Protein AF-A0A7W1LGH6-F1 (afdb_monomer_lite)

Sequence (125 aa):
MREDAGMLGIGVEPSFAIGQRMLLLETDEGNVLWDMVPLVDAAALEAVRARGEVRAIAISHPHYYSGMVEWSRALSKIQEDEVPILLHEADSEWIMRPDPTIELWSGETKELFGGATLLRLGGHF

Foldseek 3Di:
DDQDPNWDWAFDPPQDDPRDTWTWAAAPVAIEIEFAYQDDDPVVLVVNPVRHAHQEYEYLALVRLRRRVVVQVVSVVVDPDGYAYEDEPVRVVSCPDDDPSYDYDYDQWDDDPRRDMDGNDDDDD

Secondary structure (DSSP, 8-state):
-EEETTEEEEE-SS--TTT-EEEEE--TT-EEEES--S---HHHHHHHHTT--EEEEE-SSGGGTTSHHHHHHHHTTTSSS---EEEEGGGGGG-SS--TTEEEE-SSEEE-GGG-EEE---S--

Structure (mmCIF, N/CA/C/O backbone):
data_AF-A0A7W1LGH6-F1
#
_entry.id   AF-A0A7W1LGH6-F1
#
loop_
_atom_site.group_PDB
_atom_site.id
_atom_site.type_symbol
_atom_site.label_atom_id
_atom_site.label_alt_id
_atom_site.label_comp_id
_atom_site.label_asym_id
_atom_site.label_entity_id
_atom_site.label_seq_id
_atom_site.pdbx_PDB_ins_code
_atom_site.Cartn_x
_atom_site.Cartn_y
_atom_site.Cartn_z
_atom_site.occupancy
_atom_site.B_iso_or_equiv
_atom_site.auth_seq_id
_atom_site.auth_comp_id
_atom_site.auth_asym_id
_atom_site.auth_atom_id
_atom_site.pdbx_PDB_model_num
ATOM 1 N N . MET A 1 1 ? 3.381 -12.148 -12.839 1.00 87.06 1 MET A N 1
ATOM 2 C CA . MET A 1 1 ? 1.980 -11.965 -12.395 1.00 87.06 1 MET A CA 1
ATOM 3 C C . MET A 1 1 ? 1.320 -13.325 -12.290 1.00 87.06 1 MET A C 1
ATOM 5 O O . MET A 1 1 ? 1.574 -14.158 -13.155 1.00 87.06 1 MET A O 1
ATOM 9 N N . ARG A 1 2 ? 0.530 -13.571 -11.245 1.00 88.81 2 ARG A N 1
ATOM 10 C CA . ARG A 1 2 ? -0.234 -14.816 -11.061 1.00 88.81 2 ARG A CA 1
ATOM 11 C C . ARG A 1 2 ? -1.460 -14.557 -10.189 1.00 88.81 2 ARG A C 1
ATOM 13 O O . ARG A 1 2 ? -1.414 -13.651 -9.368 1.00 88.81 2 ARG A O 1
ATOM 20 N N . GLU A 1 3 ? -2.499 -15.367 -10.331 1.00 89.00 3 GLU A N 1
ATOM 21 C CA . GLU A 1 3 ? -3.596 -15.407 -9.355 1.00 89.00 3 GLU A C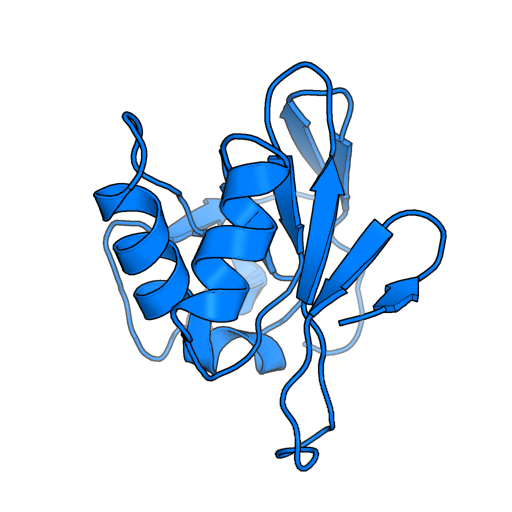A 1
ATOM 22 C C . GLU A 1 3 ? -3.108 -16.034 -8.039 1.00 89.00 3 GLU A C 1
ATOM 24 O O . GLU A 1 3 ? -2.364 -17.021 -8.048 1.00 89.00 3 GLU A O 1
ATOM 29 N N . ASP A 1 4 ? -3.498 -15.451 -6.908 1.00 82.38 4 ASP A N 1
ATOM 30 C CA . ASP A 1 4 ? -3.105 -15.867 -5.561 1.00 82.38 4 ASP A CA 1
ATOM 31 C C . ASP A 1 4 ? -4.279 -15.618 -4.605 1.00 82.38 4 ASP A C 1
ATOM 33 O O . ASP A 1 4 ? -4.670 -14.479 -4.372 1.00 82.38 4 ASP A O 1
ATOM 37 N N . ALA A 1 5 ? -4.899 -16.695 -4.113 1.00 84.38 5 ALA A N 1
ATOM 38 C CA . ALA A 1 5 ? -6.111 -16.637 -3.286 1.00 84.38 5 ALA A CA 1
ATOM 39 C C . ALA A 1 5 ? -7.272 -15.806 -3.890 1.00 84.38 5 ALA A C 1
ATOM 41 O O . ALA A 1 5 ? -8.068 -15.232 -3.154 1.00 84.38 5 ALA A O 1
ATOM 42 N N . GLY A 1 6 ? -7.383 -15.763 -5.225 1.00 88.38 6 GLY A N 1
ATOM 43 C CA . GLY A 1 6 ? -8.406 -14.984 -5.939 1.00 88.38 6 GLY A CA 1
ATOM 44 C C . GLY A 1 6 ? -8.061 -13.504 -6.134 1.00 88.38 6 GLY A C 1
ATOM 45 O O . GLY A 1 6 ? -8.927 -12.738 -6.540 1.00 88.38 6 GLY A O 1
ATOM 46 N N . MET A 1 7 ? -6.823 -13.107 -5.832 1.00 92.00 7 MET A N 1
ATOM 47 C CA . MET A 1 7 ? -6.286 -11.772 -6.082 1.00 92.00 7 MET A CA 1
ATOM 48 C C . MET A 1 7 ? -5.162 -11.827 -7.116 1.00 92.00 7 MET A C 1
ATOM 50 O O . MET A 1 7 ? -4.399 -12.798 -7.190 1.00 92.00 7 MET A O 1
ATOM 54 N N . LEU A 1 8 ? -4.972 -10.733 -7.852 1.00 95.06 8 LEU A N 1
ATOM 55 C CA . LEU A 1 8 ? -3.799 -10.590 -8.707 1.00 95.06 8 LEU A CA 1
ATOM 56 C C . LEU A 1 8 ? -2.546 -10.351 -7.856 1.00 95.06 8 LEU A C 1
ATOM 58 O O . LEU A 1 8 ? -2.392 -9.306 -7.229 1.00 95.06 8 LEU A O 1
ATOM 62 N N . GLY A 1 9 ? -1.611 -11.296 -7.901 1.00 96.12 9 GLY A N 1
ATOM 63 C CA . GLY A 1 9 ? -0.272 -11.162 -7.346 1.00 96.12 9 GLY A CA 1
ATOM 64 C C . GLY A 1 9 ? 0.736 -10.645 -8.372 1.00 96.12 9 GLY A C 1
ATOM 65 O O . GLY A 1 9 ? 0.941 -11.242 -9.441 1.00 96.12 9 GLY A O 1
ATOM 66 N N . ILE A 1 10 ? 1.428 -9.564 -8.019 1.00 95.19 10 ILE A N 1
ATOM 67 C CA . ILE A 1 10 ? 2.450 -8.915 -8.846 1.00 95.19 10 ILE A CA 1
ATOM 68 C C . ILE A 1 10 ? 3.784 -8.974 -8.100 1.00 95.19 10 ILE A C 1
ATOM 70 O O . ILE A 1 10 ? 3.911 -8.475 -6.989 1.00 95.19 10 ILE A O 1
ATOM 74 N N . GLY A 1 11 ? 4.776 -9.617 -8.714 1.00 94.75 11 GLY A N 1
ATOM 75 C CA . GLY A 1 11 ? 6.129 -9.794 -8.186 1.00 94.75 11 GLY A CA 1
ATOM 76 C C . GLY A 1 11 ? 7.168 -9.482 -9.261 1.00 94.75 11 GLY A C 1
ATOM 77 O O . GLY A 1 11 ? 6.814 -9.312 -10.429 1.00 94.75 11 GLY A O 1
ATOM 78 N N . VAL A 1 12 ? 8.439 -9.428 -8.867 1.00 94.19 12 VAL A N 1
ATOM 79 C CA . VAL A 1 12 ? 9.570 -9.109 -9.755 1.00 94.19 12 VAL A CA 1
ATOM 80 C C . VAL A 1 12 ? 10.253 -10.394 -10.238 1.00 94.19 12 VAL A C 1
ATOM 82 O O . VAL A 1 12 ? 10.444 -11.313 -9.443 1.00 94.19 12 VAL A O 1
ATOM 85 N N . GLU A 1 13 ? 10.633 -10.438 -11.522 1.00 92.56 13 GLU A N 1
ATOM 86 C CA . GLU A 1 13 ? 11.415 -11.524 -12.134 1.00 92.56 13 GLU A CA 1
ATOM 87 C C . GLU A 1 13 ? 12.712 -10.961 -12.762 1.00 92.56 13 GLU A C 1
ATOM 89 O O . GLU A 1 13 ? 12.627 -10.029 -13.570 1.00 92.56 13 GLU A O 1
ATOM 94 N N . PRO A 1 14 ? 13.905 -11.499 -12.431 1.00 92.81 14 PRO A N 1
ATOM 95 C CA . PRO A 1 14 ? 14.152 -12.550 -11.438 1.00 92.81 14 PRO A CA 1
ATOM 96 C C . PRO A 1 14 ? 13.773 -12.121 -10.020 1.00 92.81 14 PRO A C 1
ATOM 98 O O . PRO A 1 14 ? 13.715 -10.927 -9.720 1.00 92.81 14 PRO A O 1
ATOM 101 N N . SER A 1 15 ? 13.523 -13.102 -9.145 1.00 92.25 15 SER A N 1
ATOM 102 C CA . SER A 1 15 ? 13.194 -12.833 -7.744 1.00 92.25 15 SER A CA 1
ATOM 103 C C . SER A 1 15 ? 14.234 -11.906 -7.114 1.00 92.25 15 SER A C 1
ATOM 105 O O . SER A 1 15 ? 15.437 -12.164 -7.201 1.00 92.25 15 SER A O 1
ATOM 107 N N . PHE 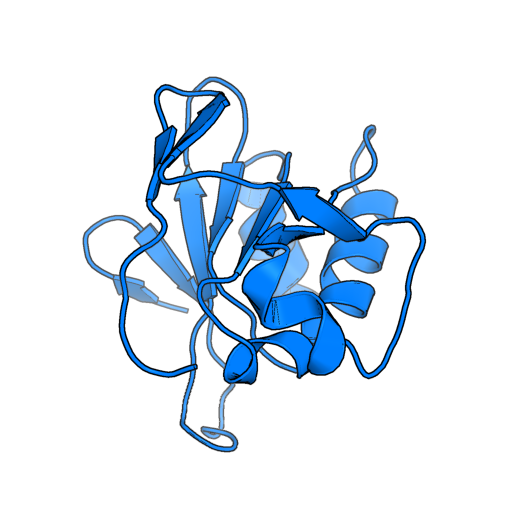A 1 16 ? 13.769 -10.856 -6.445 1.00 90.75 16 PHE A N 1
ATOM 108 C CA . PHE A 1 16 ? 14.620 -9.867 -5.796 1.00 90.75 16 PHE A CA 1
ATOM 109 C C . PHE A 1 16 ? 14.366 -9.841 -4.286 1.00 90.75 16 PHE A C 1
ATOM 111 O O . PHE A 1 16 ? 13.220 -9.957 -3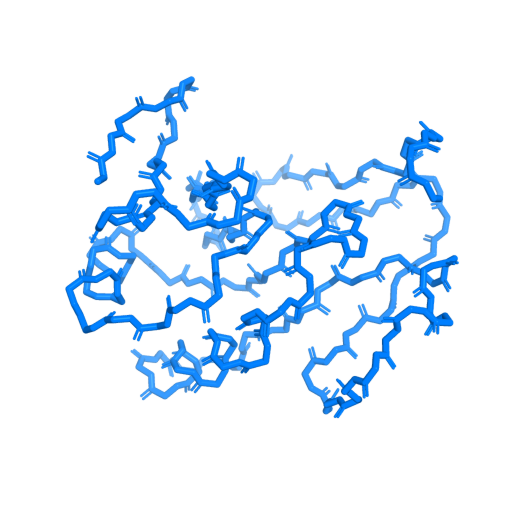.846 1.00 90.75 16 PHE A O 1
ATOM 118 N N . ALA A 1 17 ? 15.433 -9.665 -3.500 1.00 90.81 17 ALA A N 1
ATOM 119 C CA . ALA A 1 17 ? 15.395 -9.660 -2.036 1.00 90.81 17 ALA A CA 1
ATOM 120 C C . ALA A 1 17 ? 14.630 -10.876 -1.469 1.00 90.81 17 ALA A C 1
ATOM 122 O O . ALA A 1 17 ? 14.991 -12.014 -1.758 1.00 90.81 17 ALA A O 1
ATOM 123 N N . ILE A 1 18 ? 13.574 -10.651 -0.684 1.00 90.88 18 ILE A N 1
ATOM 124 C CA . ILE A 1 18 ? 12.765 -11.712 -0.064 1.00 90.88 18 ILE A CA 1
ATOM 125 C C . ILE A 1 18 ? 11.753 -12.359 -1.027 1.00 90.88 18 ILE A C 1
ATOM 127 O O . ILE A 1 18 ? 10.949 -13.185 -0.606 1.00 90.88 18 ILE A O 1
ATOM 131 N N . GLY A 1 19 ? 11.758 -11.989 -2.313 1.00 92.00 19 GLY A N 1
ATOM 132 C CA . GLY A 1 19 ? 10.813 -12.521 -3.297 1.00 92.00 19 GLY A CA 1
ATOM 133 C C . GLY A 1 19 ? 9.372 -12.075 -3.044 1.00 92.00 19 GLY A C 1
ATOM 134 O O . GLY A 1 19 ? 8.435 -12.834 -3.295 1.00 92.00 19 GLY A O 1
ATOM 135 N N . GLN A 1 20 ? 9.193 -10.861 -2.514 1.00 92.62 20 GLN A N 1
ATOM 136 C CA . GLN A 1 20 ? 7.878 -10.309 -2.208 1.00 92.62 20 GLN A CA 1
ATOM 137 C C . GLN A 1 20 ? 6.996 -10.114 -3.441 1.00 92.62 20 GLN A C 1
ATOM 139 O O . GLN A 1 20 ? 7.470 -9.932 -4.566 1.00 92.62 20 GLN A O 1
ATOM 144 N N . ARG A 1 21 ? 5.690 -10.077 -3.186 1.00 94.25 21 ARG A N 1
ATOM 145 C CA . ARG A 1 21 ? 4.667 -9.677 -4.145 1.00 94.25 21 ARG A CA 1
ATOM 146 C C . ARG A 1 21 ? 3.763 -8.642 -3.498 1.00 94.25 21 ARG A C 1
ATOM 148 O O . ARG A 1 21 ? 3.544 -8.713 -2.294 1.00 94.25 21 ARG A O 1
ATOM 155 N N . MET A 1 22 ? 3.206 -7.760 -4.307 1.00 95.88 22 MET A N 1
ATOM 156 C CA . MET A 1 22 ? 2.015 -7.012 -3.929 1.00 95.88 22 MET A CA 1
ATOM 157 C C . MET A 1 22 ? 0.772 -7.750 -4.425 1.00 95.88 22 MET A C 1
ATOM 159 O O . MET A 1 22 ? 0.844 -8.516 -5.397 1.00 95.88 22 MET A O 1
ATOM 163 N N . LEU A 1 23 ? -0.350 -7.539 -3.749 1.00 97.50 23 LEU A N 1
ATOM 164 C CA . LEU A 1 23 ? -1.649 -8.092 -4.123 1.00 97.50 23 LEU A CA 1
ATOM 165 C C . LEU A 1 23 ? -2.597 -6.955 -4.494 1.00 97.50 23 LEU A C 1
ATOM 167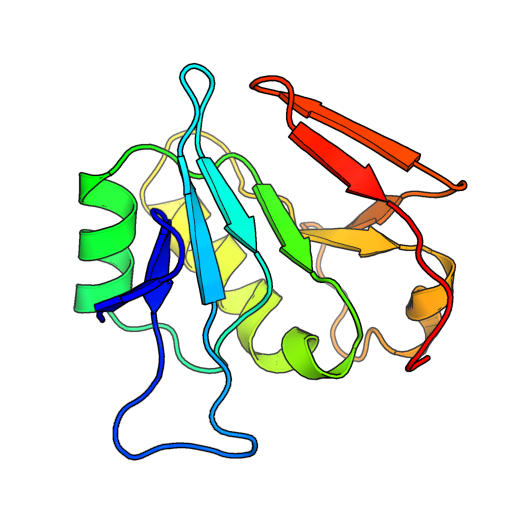 O O . LEU A 1 23 ? -2.615 -5.927 -3.824 1.00 97.50 23 LEU A O 1
ATOM 171 N N . LEU A 1 24 ? -3.394 -7.145 -5.541 1.00 97.88 24 LEU A N 1
ATOM 172 C CA . LEU A 1 24 ? -4.498 -6.250 -5.867 1.00 97.88 24 LEU A CA 1
ATOM 173 C C . LEU A 1 24 ? -5.793 -6.818 -5.283 1.00 97.88 24 LEU A C 1
ATOM 175 O O . LEU A 1 24 ? -6.263 -7.867 -5.728 1.00 97.88 24 LEU A O 1
ATOM 179 N N . LEU A 1 25 ? -6.353 -6.122 -4.298 1.00 97.38 25 LEU A N 1
ATOM 180 C CA . LEU A 1 25 ? -7.692 -6.375 -3.782 1.00 97.38 25 LEU A CA 1
ATOM 181 C C . LEU A 1 25 ? -8.689 -5.551 -4.601 1.00 97.38 25 LEU A C 1
ATOM 183 O O . LEU A 1 25 ? -8.690 -4.321 -4.522 1.00 97.38 25 LEU A O 1
ATOM 187 N N . GLU A 1 26 ? -9.516 -6.237 -5.384 1.00 96.56 26 GLU A N 1
ATOM 188 C CA . GLU A 1 26 ? -10.544 -5.617 -6.221 1.00 96.56 26 GLU A CA 1
ATOM 189 C C . GLU A 1 26 ? -11.859 -5.460 -5.445 1.00 96.56 26 GLU A C 1
ATOM 191 O O . GLU A 1 26 ? -12.311 -6.406 -4.796 1.00 96.56 26 GLU A O 1
ATOM 196 N N . THR A 1 27 ? -12.469 -4.271 -5.502 1.00 95.44 27 THR A N 1
ATOM 197 C CA . THR A 1 27 ? -13.781 -3.998 -4.888 1.00 95.44 27 THR A CA 1
ATOM 198 C C . THR A 1 27 ? -14.658 -3.159 -5.816 1.00 95.44 27 THR A C 1
ATOM 200 O O . THR A 1 27 ? -14.155 -2.458 -6.694 1.00 95.44 27 THR A O 1
ATOM 203 N N . ASP A 1 28 ? -15.971 -3.165 -5.580 1.00 94.38 28 ASP A N 1
ATOM 204 C CA . ASP A 1 28 ? -16.931 -2.374 -6.364 1.00 94.38 28 ASP A CA 1
ATOM 205 C C . ASP A 1 28 ? -16.779 -0.848 -6.167 1.00 94.38 28 ASP A C 1
ATOM 207 O O . ASP A 1 28 ? -17.352 -0.065 -6.922 1.00 94.38 28 ASP A O 1
ATOM 211 N N . GLU A 1 29 ? -16.003 -0.408 -5.167 1.00 95.94 29 GLU A N 1
ATOM 212 C CA . GLU A 1 29 ? -15.771 1.006 -4.837 1.00 95.94 29 GLU A CA 1
ATOM 213 C C . GLU A 1 29 ? -14.337 1.475 -5.142 1.00 95.94 29 GLU A C 1
ATOM 215 O O . GLU A 1 29 ? -13.939 2.548 -4.685 1.00 95.94 29 GLU A O 1
ATOM 220 N N . GLY A 1 30 ? -13.557 0.681 -5.884 1.00 96.12 30 GLY A N 1
ATOM 221 C CA . GLY A 1 30 ? -12.141 0.913 -6.190 1.00 96.12 30 GLY A CA 1
ATOM 222 C C . GLY A 1 30 ? -11.224 -0.127 -5.547 1.00 96.12 30 GLY A C 1
ATOM 223 O O . GLY A 1 30 ? -11.646 -0.928 -4.716 1.00 96.12 30 GLY A O 1
ATOM 224 N N . ASN A 1 31 ? -9.950 -0.133 -5.926 1.00 97.88 31 ASN A N 1
ATOM 225 C CA . ASN A 1 31 ? -9.020 -1.197 -5.553 1.00 97.88 31 ASN A CA 1
ATOM 226 C C . ASN A 1 31 ? -8.042 -0.763 -4.454 1.00 97.88 31 ASN A C 1
ATOM 228 O O . ASN A 1 31 ? -7.696 0.418 -4.336 1.00 97.88 31 ASN A O 1
ATOM 232 N N . VAL A 1 32 ? -7.547 -1.738 -3.687 1.00 98.25 32 VAL A N 1
ATOM 233 C CA . VAL A 1 32 ? -6.436 -1.564 -2.739 1.00 98.25 32 VAL A CA 1
ATOM 234 C C . VAL A 1 32 ? -5.236 -2.367 -3.227 1.00 98.25 32 VAL A C 1
ATOM 236 O O . VAL A 1 32 ? -5.353 -3.561 -3.502 1.00 98.25 32 VAL A O 1
ATOM 239 N N . LEU A 1 33 ? -4.066 -1.735 -3.299 1.00 97.88 33 LEU A N 1
ATOM 240 C CA . LEU A 1 33 ? -2.804 -2.465 -3.420 1.00 97.88 33 LEU A CA 1
ATOM 241 C C . LEU A 1 33 ? -2.273 -2.795 -2.028 1.00 97.88 33 LEU A C 1
ATOM 243 O O . LEU A 1 33 ? -2.047 -1.901 -1.217 1.00 97.88 33 LEU A O 1
ATOM 247 N N . TRP A 1 34 ? -2.086 -4.083 -1.767 1.00 97.69 34 TRP A N 1
ATOM 248 C CA . TRP A 1 34 ? -1.594 -4.613 -0.504 1.00 97.69 34 TRP A CA 1
ATOM 249 C C . TRP A 1 34 ? -0.112 -4.981 -0.590 1.00 97.69 34 TRP A C 1
ATOM 251 O O . TRP A 1 34 ? 0.290 -5.729 -1.490 1.00 97.69 34 TRP A O 1
ATOM 261 N N . ASP A 1 35 ? 0.670 -4.500 0.380 1.00 95.94 35 ASP A N 1
ATOM 262 C CA . ASP A 1 35 ? 2.136 -4.546 0.398 1.00 95.94 35 ASP A CA 1
ATOM 263 C C . ASP A 1 35 ? 2.749 -3.912 -0.863 1.00 95.94 35 ASP A C 1
ATOM 265 O O . ASP A 1 35 ? 2.070 -3.227 -1.629 1.00 95.94 35 ASP A O 1
ATOM 269 N N . MET A 1 36 ? 4.063 -4.056 -1.070 1.00 96.00 36 MET A N 1
ATOM 270 C CA . MET A 1 36 ? 4.711 -3.399 -2.202 1.00 96.00 36 MET A CA 1
ATOM 271 C C . MET A 1 36 ? 5.958 -4.106 -2.727 1.00 96.00 36 MET A C 1
ATOM 273 O O . MET A 1 36 ? 6.799 -4.620 -1.982 1.00 96.00 36 MET A O 1
ATOM 277 N N . VAL A 1 37 ? 6.112 -4.057 -4.051 1.00 95.94 37 VAL A N 1
ATOM 278 C CA . VAL A 1 37 ? 7.338 -4.443 -4.758 1.00 95.94 37 VAL A CA 1
ATOM 279 C C . VAL A 1 37 ? 8.240 -3.222 -4.986 1.00 95.94 37 VAL A C 1
ATOM 281 O O . VAL A 1 37 ? 7.744 -2.112 -5.170 1.00 95.94 37 VAL A O 1
ATOM 284 N N . PRO A 1 38 ? 9.575 -3.379 -5.010 1.00 94.12 38 PRO A N 1
ATOM 285 C CA . PRO A 1 38 ? 10.496 -2.239 -5.065 1.00 94.12 38 PRO A CA 1
ATOM 286 C C . PRO A 1 38 ? 10.602 -1.578 -6.448 1.00 94.12 38 PRO A C 1
ATOM 288 O O . PRO A 1 38 ? 11.225 -0.527 -6.568 1.00 94.12 38 PRO A O 1
ATOM 291 N N . LEU A 1 39 ? 10.039 -2.192 -7.492 1.00 94.19 39 LEU A N 1
ATOM 292 C CA . LEU A 1 39 ? 10.152 -1.740 -8.876 1.00 94.19 39 LEU A CA 1
ATOM 293 C C . LEU A 1 39 ? 8.779 -1.349 -9.417 1.00 94.19 39 LEU A C 1
ATOM 295 O O . LEU A 1 39 ? 7.850 -2.150 -9.361 1.00 94.19 39 LEU A O 1
ATOM 299 N N . VAL A 1 40 ? 8.684 -0.145 -9.979 1.00 94.94 40 VAL A N 1
ATOM 300 C CA . VAL A 1 40 ? 7.561 0.265 -10.827 1.00 94.94 40 VAL A CA 1
ATOM 301 C C . VAL A 1 40 ? 7.917 -0.075 -12.268 1.00 94.94 40 VAL A C 1
ATOM 303 O O . VAL A 1 40 ? 8.944 0.378 -12.775 1.00 94.94 40 VAL A O 1
ATOM 306 N N . ASP A 1 41 ? 7.063 -0.843 -12.937 1.00 92.56 41 ASP A N 1
ATOM 307 C CA . ASP A 1 41 ? 7.202 -1.147 -14.358 1.00 92.56 41 ASP A CA 1
ATOM 308 C C . ASP A 1 41 ? 5.906 -0.813 -15.116 1.00 92.56 41 ASP A C 1
ATOM 310 O O . ASP A 1 41 ? 4.807 -0.867 -14.560 1.00 92.56 41 ASP A O 1
ATOM 314 N N . ALA A 1 42 ? 6.034 -0.432 -16.389 1.00 94.62 42 ALA A N 1
ATOM 315 C CA . ALA A 1 42 ? 4.900 0.018 -17.195 1.00 94.62 42 ALA A CA 1
ATOM 316 C C . ALA A 1 42 ? 3.862 -1.087 -17.459 1.00 94.62 42 ALA A C 1
ATOM 318 O O . ALA A 1 42 ? 2.669 -0.799 -17.511 1.00 94.62 42 ALA A O 1
ATOM 319 N N . ALA A 1 43 ? 4.293 -2.341 -17.607 1.00 94.31 43 ALA A N 1
ATOM 320 C CA . ALA A 1 43 ? 3.390 -3.470 -17.800 1.00 94.31 43 ALA A CA 1
ATOM 321 C C . ALA A 1 43 ? 2.623 -3.802 -16.511 1.00 94.31 43 ALA A C 1
ATOM 323 O O . ALA A 1 43 ? 1.446 -4.145 -16.578 1.00 94.31 43 ALA A O 1
ATOM 324 N N . ALA A 1 44 ? 3.248 -3.663 -15.341 1.00 94.69 44 ALA A N 1
ATOM 325 C CA . ALA A 1 44 ? 2.583 -3.823 -14.055 1.00 94.69 44 ALA A CA 1
ATOM 326 C C . ALA A 1 44 ? 1.611 -2.682 -13.751 1.00 94.69 44 ALA A C 1
ATOM 328 O O . ALA A 1 44 ? 0.504 -2.965 -13.300 1.00 94.69 44 ALA A O 1
ATOM 329 N N . LEU A 1 45 ? 1.960 -1.428 -14.062 1.00 96.25 45 LEU A N 1
ATOM 330 C CA . LEU A 1 45 ? 1.007 -0.315 -13.981 1.00 96.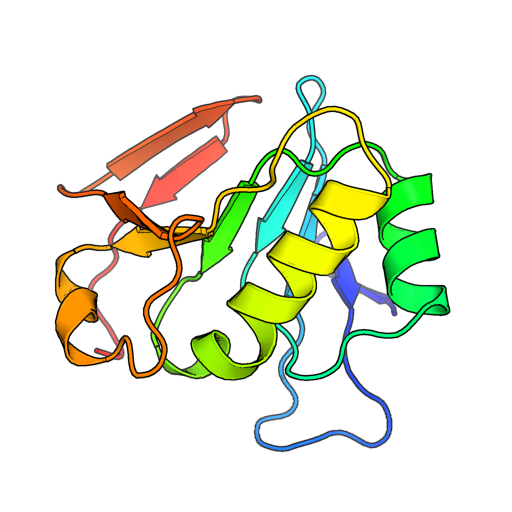25 45 LEU A CA 1
ATOM 331 C C . LEU A 1 45 ? -0.209 -0.551 -14.881 1.00 96.25 45 LEU A C 1
ATOM 333 O O . LEU A 1 45 ? -1.338 -0.383 -14.431 1.00 96.25 45 LEU A O 1
ATOM 337 N N . GLU A 1 46 ? 0.008 -0.983 -16.125 1.00 94.75 46 GLU A N 1
ATOM 338 C CA . GLU A 1 46 ? -1.092 -1.263 -17.050 1.00 94.75 46 GLU A CA 1
ATOM 339 C C . GLU A 1 46 ? -1.949 -2.446 -16.581 1.00 94.75 46 GLU A C 1
ATOM 341 O O . GLU A 1 46 ? -3.172 -2.383 -16.653 1.00 94.75 46 GLU A O 1
ATOM 346 N N . ALA A 1 47 ? -1.338 -3.502 -16.037 1.00 94.50 47 ALA A N 1
ATOM 347 C CA . ALA A 1 47 ? -2.073 -4.640 -15.489 1.00 94.50 47 ALA A CA 1
ATOM 348 C C . ALA A 1 47 ? -2.948 -4.259 -14.285 1.00 94.50 47 ALA A C 1
ATOM 350 O O . ALA A 1 47 ? -4.056 -4.777 -14.157 1.00 94.50 47 ALA A O 1
ATOM 351 N N . VAL A 1 48 ? -2.464 -3.359 -13.422 1.00 95.94 48 VAL A N 1
ATOM 352 C CA . VAL A 1 48 ? -3.253 -2.801 -12.315 1.00 95.94 48 VAL A CA 1
ATOM 353 C C . VAL A 1 48 ? -4.390 -1.939 -12.863 1.00 95.94 48 VAL A C 1
ATOM 355 O O . VAL A 1 48 ? -5.547 -2.174 -12.533 1.00 95.94 48 VAL A O 1
ATOM 358 N N . ARG A 1 49 ? -4.084 -1.005 -13.770 1.00 93.88 49 ARG A N 1
ATOM 359 C CA . ARG A 1 49 ? -5.066 -0.094 -14.375 1.00 93.88 49 ARG A CA 1
ATOM 360 C C . ARG A 1 49 ? -6.184 -0.829 -15.112 1.00 93.88 49 ARG A C 1
ATOM 362 O O . ARG A 1 49 ? -7.343 -0.434 -15.023 1.00 93.88 49 ARG A O 1
ATOM 369 N N . ALA A 1 50 ? -5.856 -1.902 -15.829 1.00 94.88 50 ALA A N 1
ATOM 370 C CA . ALA A 1 50 ? -6.828 -2.708 -16.565 1.00 94.88 50 ALA A CA 1
ATOM 371 C C . ALA A 1 50 ? -7.884 -3.367 -15.657 1.00 94.88 50 ALA A C 1
ATOM 373 O O . ALA A 1 50 ? -8.922 -3.801 -16.154 1.00 94.88 50 ALA A O 1
ATOM 374 N N . ARG A 1 51 ? -7.628 -3.435 -14.344 1.00 95.12 51 ARG A N 1
ATOM 375 C CA . ARG A 1 51 ? -8.535 -3.974 -13.321 1.00 95.12 51 ARG A CA 1
ATOM 376 C C . ARG A 1 51 ? -9.269 -2.890 -12.522 1.00 95.12 51 ARG A C 1
ATOM 378 O O . ARG A 1 51 ? -10.014 -3.210 -11.604 1.00 95.12 51 ARG A O 1
ATOM 385 N N . GLY A 1 52 ? -9.093 -1.617 -12.871 1.00 95.38 52 GLY A N 1
ATOM 386 C CA . GLY A 1 52 ? -9.771 -0.489 -12.233 1.00 95.38 52 GLY A CA 1
ATOM 387 C C . GLY A 1 52 ? -8.845 0.404 -11.410 1.00 95.38 52 GLY A C 1
ATOM 388 O O . GLY A 1 52 ? -7.650 0.147 -11.262 1.00 95.38 52 GLY A O 1
ATOM 389 N N . GLU A 1 53 ? -9.415 1.494 -10.906 1.00 95.94 53 GLU A N 1
ATOM 390 C CA . GLU A 1 53 ? -8.682 2.526 -10.172 1.00 95.94 53 GLU A CA 1
ATOM 391 C C . GLU A 1 53 ? -8.216 2.031 -8.804 1.00 95.94 53 GLU A C 1
ATOM 393 O O . GLU A 1 53 ? -8.943 1.326 -8.102 1.00 95.94 53 GLU A O 1
ATOM 398 N N . VAL A 1 54 ? -7.008 2.430 -8.400 1.00 98.12 54 VAL A N 1
ATOM 399 C CA . VAL A 1 54 ? -6.474 2.130 -7.068 1.00 98.12 54 VAL A CA 1
ATOM 400 C C . VAL A 1 54 ? -6.728 3.328 -6.173 1.00 98.12 54 VAL A C 1
ATOM 402 O O . VAL A 1 54 ? -6.171 4.395 -6.394 1.00 98.12 54 VAL A O 1
ATOM 405 N N . ARG A 1 55 ? -7.540 3.163 -5.134 1.00 98.19 55 ARG A N 1
ATOM 406 C CA . ARG A 1 55 ? -7.873 4.257 -4.211 1.00 98.19 55 ARG A CA 1
ATOM 407 C C . ARG A 1 55 ? -6.966 4.325 -2.990 1.00 98.19 55 ARG A C 1
ATOM 409 O O . ARG A 1 55 ? -6.980 5.332 -2.294 1.00 98.19 55 ARG A O 1
ATOM 416 N N . ALA A 1 56 ? -6.206 3.269 -2.706 1.00 98.56 56 ALA A N 1
ATOM 417 C CA . ALA A 1 56 ? -5.216 3.266 -1.635 1.00 98.56 56 ALA A CA 1
ATOM 418 C C . ALA A 1 56 ? -4.146 2.188 -1.845 1.00 98.56 56 ALA A C 1
ATOM 420 O O . ALA A 1 56 ? -4.408 1.111 -2.387 1.00 98.56 56 ALA A O 1
ATOM 421 N N . ILE A 1 57 ? -2.952 2.460 -1.330 1.00 98.69 57 ILE A N 1
ATOM 422 C CA . ILE A 1 57 ? -1.943 1.452 -1.015 1.00 98.69 57 ILE A CA 1
ATOM 423 C C . ILE A 1 57 ? -2.011 1.210 0.492 1.00 98.69 57 ILE A C 1
ATOM 425 O O . ILE A 1 57 ? -1.944 2.159 1.265 1.00 98.69 57 ILE A O 1
ATOM 429 N N . ALA A 1 58 ? -2.114 -0.041 0.926 1.00 98.38 58 ALA A N 1
ATOM 430 C CA . ALA A 1 58 ? -2.019 -0.421 2.332 1.00 98.38 58 ALA A CA 1
ATOM 431 C C . ALA A 1 58 ? -0.836 -1.368 2.521 1.00 98.38 58 ALA A C 1
ATOM 433 O O . ALA A 1 58 ? -0.673 -2.325 1.765 1.00 98.38 58 ALA A O 1
ATOM 434 N N . ILE A 1 59 ? -0.000 -1.101 3.522 1.00 97.44 59 ILE A N 1
ATOM 435 C CA . ILE A 1 59 ? 1.208 -1.892 3.758 1.00 97.44 59 ILE A CA 1
ATOM 436 C C . ILE A 1 59 ? 1.148 -2.528 5.135 1.00 97.44 59 ILE A C 1
ATOM 438 O O . ILE A 1 59 ? 0.849 -1.859 6.121 1.00 97.44 59 ILE A O 1
ATOM 442 N N . SER A 1 60 ? 1.446 -3.826 5.188 1.00 95.00 60 SER A N 1
ATOM 443 C CA . SER A 1 60 ? 1.353 -4.603 6.419 1.00 95.00 60 SER A CA 1
ATOM 444 C C . SER A 1 60 ? 2.442 -4.287 7.438 1.00 95.00 60 SER A C 1
ATOM 446 O O . SER A 1 60 ? 2.151 -4.318 8.626 1.00 95.00 60 SER A O 1
ATOM 448 N N . HIS A 1 61 ? 3.681 -4.051 6.986 1.00 94.31 61 HIS A N 1
ATOM 449 C CA . HIS A 1 61 ? 4.835 -3.794 7.853 1.00 94.31 61 HIS A CA 1
ATOM 450 C C . HIS A 1 61 ? 6.044 -3.203 7.078 1.00 94.31 61 HIS A C 1
ATOM 452 O O . HIS A 1 61 ? 6.108 -3.306 5.843 1.00 94.31 61 HIS A O 1
ATOM 458 N N . PRO A 1 62 ? 7.052 -2.632 7.775 1.00 94.19 62 PRO A N 1
ATOM 459 C CA . PRO A 1 62 ? 8.152 -1.854 7.187 1.00 94.19 62 PRO A CA 1
ATOM 460 C C . PRO A 1 62 ? 8.990 -2.480 6.065 1.00 94.19 62 PRO A C 1
ATOM 462 O O . PRO A 1 62 ? 9.554 -1.753 5.242 1.00 94.19 62 PRO A O 1
ATOM 465 N N . HIS A 1 63 ? 9.095 -3.809 5.978 1.00 92.12 63 HIS A N 1
ATOM 466 C CA . HIS A 1 63 ? 9.882 -4.466 4.921 1.00 92.12 63 HIS A CA 1
ATOM 467 C C . HIS A 1 63 ? 9.390 -4.152 3.504 1.00 92.12 63 HIS A C 1
ATOM 469 O O . HIS A 1 63 ? 10.154 -4.260 2.542 1.00 92.12 63 HIS A O 1
ATOM 475 N N . TYR A 1 64 ? 8.140 -3.719 3.372 1.00 95.06 64 TYR A N 1
ATOM 476 C CA . TYR A 1 64 ? 7.531 -3.383 2.095 1.00 95.06 64 TYR A CA 1
ATOM 477 C C . TYR A 1 64 ? 7.585 -1.885 1.756 1.00 95.06 64 TYR A C 1
ATOM 479 O O . TYR A 1 64 ? 7.079 -1.480 0.718 1.00 95.06 64 TYR A O 1
ATOM 487 N N . TYR A 1 65 ? 8.246 -1.032 2.545 1.00 95.38 65 TYR A N 1
ATOM 488 C CA . TYR A 1 65 ? 8.250 0.422 2.291 1.00 95.38 65 TYR A CA 1
ATOM 489 C C . TYR A 1 65 ? 9.084 0.860 1.077 1.00 95.38 65 TYR A C 1
ATOM 491 O O . TYR A 1 65 ? 9.012 2.013 0.663 1.00 95.38 65 TYR A O 1
ATOM 499 N N . SER A 1 66 ? 9.880 -0.026 0.467 1.00 88.44 66 SER A N 1
ATOM 500 C CA . SER A 1 66 ? 10.863 0.368 -0.555 1.00 88.44 66 SER A CA 1
ATOM 501 C C . SER A 1 66 ? 10.255 1.080 -1.770 1.00 88.44 66 SER A C 1
ATOM 503 O O . SER A 1 66 ? 10.738 2.139 -2.162 1.00 88.44 66 SER A O 1
ATOM 505 N N . GLY A 1 67 ? 9.215 0.501 -2.379 1.00 94.06 67 GLY A N 1
ATOM 506 C CA . GLY A 1 67 ? 8.620 1.014 -3.621 1.00 94.06 67 GLY A CA 1
ATOM 507 C C . GLY A 1 67 ? 7.415 1.934 -3.424 1.00 94.06 67 GLY A C 1
ATOM 508 O O . GLY A 1 67 ? 6.922 2.491 -4.401 1.00 94.06 67 GLY A O 1
ATOM 509 N N . MET A 1 68 ? 6.928 2.097 -2.190 1.00 97.50 68 MET A N 1
ATOM 510 C CA . MET A 1 68 ? 5.586 2.633 -1.918 1.00 97.50 68 MET A CA 1
ATOM 511 C C . MET A 1 68 ? 5.349 4.036 -2.487 1.00 97.50 68 MET A C 1
ATOM 513 O O . MET A 1 68 ? 4.331 4.271 -3.131 1.00 97.50 68 MET A O 1
ATOM 517 N N . VAL A 1 69 ? 6.325 4.937 -2.331 1.00 97.88 69 VAL A N 1
ATOM 518 C CA . VAL A 1 69 ? 6.228 6.323 -2.818 1.00 97.88 69 VAL A CA 1
ATOM 519 C C . VAL A 1 69 ? 6.194 6.374 -4.344 1.00 97.88 69 VAL A C 1
ATOM 521 O O . VAL A 1 69 ? 5.452 7.161 -4.927 1.00 97.88 69 VAL A O 1
ATOM 524 N N . GLU A 1 70 ? 6.967 5.519 -5.012 1.00 97.69 70 GLU A N 1
ATOM 525 C CA . GLU A 1 70 ? 7.043 5.552 -6.474 1.00 97.69 70 GLU A CA 1
ATOM 526 C C . GLU A 1 70 ? 5.815 4.926 -7.113 1.00 97.69 70 GLU A C 1
ATOM 528 O O . GLU A 1 70 ? 5.352 5.420 -8.139 1.00 97.69 70 GLU A O 1
ATOM 533 N N . TRP A 1 71 ? 5.255 3.897 -6.480 1.00 97.88 71 TRP A N 1
ATOM 534 C CA . TRP A 1 71 ? 3.981 3.316 -6.877 1.00 97.88 71 TRP A CA 1
ATOM 535 C C . TRP A 1 71 ? 2.825 4.291 -6.689 1.00 97.88 71 TRP A C 1
ATOM 537 O O . TRP A 1 71 ? 2.090 4.514 -7.647 1.00 97.88 71 TRP A O 1
ATOM 547 N N . SER A 1 72 ? 2.716 4.932 -5.519 1.00 98.31 72 SER A N 1
ATOM 548 C CA . SER A 1 72 ? 1.717 5.982 -5.275 1.00 98.31 72 SER A CA 1
ATOM 549 C C . SER A 1 72 ? 1.789 7.059 -6.360 1.00 98.31 72 SER A C 1
ATOM 551 O O . SER A 1 72 ? 0.834 7.267 -7.103 1.00 98.31 72 SER A O 1
ATOM 553 N N . ARG A 1 73 ? 2.968 7.656 -6.574 1.00 97.69 73 ARG A N 1
ATOM 554 C CA . ARG A 1 73 ? 3.165 8.704 -7.588 1.00 97.69 73 ARG A CA 1
ATOM 555 C C . ARG A 1 73 ? 2.907 8.241 -9.018 1.00 97.69 73 ARG A C 1
ATOM 557 O O . ARG A 1 73 ? 2.512 9.055 -9.848 1.00 97.69 73 ARG A O 1
ATOM 564 N N . ALA A 1 74 ? 3.226 6.994 -9.355 1.00 97.88 74 ALA A N 1
ATOM 565 C CA . ALA A 1 74 ? 2.997 6.468 -10.694 1.00 97.88 74 ALA A CA 1
ATOM 566 C C . ALA A 1 74 ? 1.506 6.240 -10.960 1.00 97.88 74 ALA A C 1
ATOM 568 O O . ALA A 1 74 ? 1.033 6.610 -12.033 1.00 97.88 74 ALA A O 1
ATOM 569 N N . LEU A 1 75 ? 0.776 5.703 -9.980 1.00 97.69 75 LEU A N 1
ATOM 570 C CA . LEU A 1 75 ? -0.670 5.512 -10.056 1.00 97.69 75 LEU A CA 1
ATOM 571 C C . LEU A 1 75 ? -1.396 6.858 -10.106 1.00 97.69 75 LEU A C 1
ATOM 573 O O . LEU A 1 75 ? -2.151 7.086 -11.044 1.00 97.69 75 LEU A O 1
ATOM 577 N N . SER A 1 76 ? -1.055 7.804 -9.223 1.00 97.38 76 SER A N 1
ATOM 578 C CA . SER A 1 76 ? -1.634 9.159 -9.209 1.00 97.38 76 SER A CA 1
ATOM 579 C C . SER A 1 76 ? -1.455 9.933 -10.525 1.00 97.38 76 SER A C 1
ATOM 581 O O . SER A 1 76 ? -2.133 10.924 -10.758 1.00 97.38 76 SER A O 1
ATOM 583 N N . LYS A 1 77 ? -0.529 9.528 -11.407 1.00 97.00 77 LYS A N 1
ATOM 584 C CA . LYS A 1 77 ? -0.349 10.146 -12.736 1.00 97.00 77 LYS A CA 1
ATOM 585 C C . LYS A 1 77 ? -1.266 9.573 -13.815 1.00 97.00 77 LYS A C 1
ATOM 587 O O . LYS A 1 77 ? -1.343 10.158 -14.894 1.00 97.00 77 LYS A O 1
ATOM 592 N N . ILE A 1 78 ? -1.870 8.411 -13.579 1.00 95.19 78 ILE A N 1
ATOM 593 C CA . ILE A 1 78 ? -2.649 7.664 -14.577 1.00 95.19 78 ILE A CA 1
ATOM 594 C C . ILE A 1 78 ? -4.129 7.508 -14.197 1.00 95.19 78 ILE A C 1
ATOM 596 O O . ILE A 1 78 ? -4.858 6.829 -14.921 1.00 95.19 78 ILE A O 1
ATOM 600 N N . GLN A 1 79 ? -4.564 8.145 -13.109 1.00 95.06 79 GLN A N 1
ATOM 601 C CA . GLN A 1 79 ? -5.950 8.197 -12.632 1.00 95.06 79 GLN A CA 1
ATOM 602 C C . GLN A 1 79 ? -6.294 9.614 -12.129 1.00 95.06 79 GLN A C 1
ATOM 604 O O . GLN A 1 79 ? -5.417 10.477 -12.100 1.00 95.06 79 GLN A O 1
ATOM 609 N N . GLU A 1 80 ? -7.562 9.867 -11.790 1.00 93.31 80 GLU A N 1
ATOM 610 C CA . GLU A 1 80 ? -8.037 11.198 -11.370 1.00 93.31 80 GLU A CA 1
ATOM 611 C C . GLU A 1 80 ? -7.568 11.579 -9.957 1.00 93.31 80 GLU A C 1
ATOM 613 O O . GLU A 1 80 ? -7.047 12.677 -9.757 1.00 93.31 80 GLU A O 1
ATOM 618 N N . ASP A 1 81 ? -7.704 10.654 -9.004 1.00 95.12 81 ASP A N 1
ATOM 619 C CA . ASP A 1 81 ? -7.392 10.887 -7.594 1.00 95.12 81 ASP A CA 1
ATOM 620 C C . ASP A 1 81 ? -5.967 10.460 -7.213 1.00 95.12 81 ASP A C 1
ATOM 622 O O . ASP A 1 81 ? -5.424 9.470 -7.715 1.00 95.12 81 ASP A O 1
ATOM 626 N N . GLU A 1 82 ? -5.370 11.178 -6.259 1.00 97.38 82 GLU A N 1
ATOM 627 C CA . GLU A 1 82 ? -4.104 10.779 -5.642 1.00 97.38 82 GLU A CA 1
ATOM 628 C C . GLU A 1 82 ? -4.262 9.466 -4.857 1.00 97.38 82 GLU A C 1
ATOM 630 O O . GLU A 1 82 ? -5.274 9.242 -4.196 1.00 97.38 82 GLU A O 1
ATOM 635 N N . VAL A 1 83 ? -3.250 8.594 -4.921 1.00 98.50 83 VAL A N 1
ATOM 636 C CA . VAL A 1 83 ? -3.245 7.299 -4.227 1.00 98.50 83 VAL A CA 1
ATOM 637 C C . VAL A 1 83 ? -2.491 7.404 -2.899 1.00 98.50 83 VAL A C 1
ATOM 639 O O . VAL A 1 83 ? -1.254 7.368 -2.912 1.00 98.50 83 VAL A O 1
ATOM 642 N N . PRO A 1 84 ? -3.180 7.498 -1.748 1.00 98.56 84 PRO A N 1
ATOM 643 C CA . PRO A 1 84 ? -2.524 7.544 -0.449 1.00 98.56 84 PRO A CA 1
A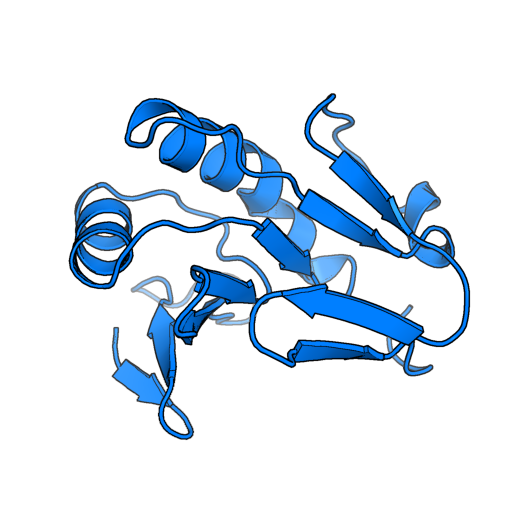TOM 644 C C . PRO A 1 84 ? -1.879 6.204 -0.083 1.00 98.56 84 PRO A C 1
ATOM 646 O O . PRO A 1 84 ? -2.307 5.130 -0.517 1.00 98.56 84 PRO A O 1
ATOM 649 N N . ILE A 1 85 ? -0.856 6.280 0.765 1.00 98.81 85 ILE A N 1
ATOM 650 C CA . ILE A 1 85 ? -0.147 5.144 1.351 1.00 98.81 85 ILE A CA 1
ATOM 651 C C . ILE A 1 85 ? -0.536 5.067 2.824 1.00 98.81 85 ILE A C 1
ATOM 653 O O . ILE A 1 85 ? -0.122 5.896 3.631 1.00 98.81 85 ILE A O 1
ATOM 657 N N . LEU A 1 86 ? -1.321 4.059 3.175 1.00 98.75 86 LEU A N 1
ATOM 658 C CA . LEU A 1 86 ? -1.826 3.839 4.521 1.00 98.75 86 LEU A CA 1
ATOM 659 C C . LEU A 1 86 ? -0.810 3.031 5.332 1.00 98.75 86 LEU A C 1
ATOM 661 O O . LEU A 1 86 ? -0.615 1.841 5.071 1.00 98.75 86 LEU A O 1
ATOM 665 N N . LEU A 1 87 ? -0.200 3.668 6.333 1.00 98.19 87 LEU A N 1
ATOM 666 C CA . LEU A 1 87 ? 0.754 3.046 7.260 1.00 98.19 87 LEU A CA 1
ATOM 667 C C . LEU A 1 87 ? 0.251 3.155 8.698 1.00 98.19 87 LEU A C 1
ATOM 669 O O . LEU A 1 87 ? -0.333 4.169 9.074 1.00 98.19 87 LEU A O 1
ATOM 673 N N . HIS A 1 88 ? 0.482 2.139 9.525 1.00 97.69 88 HIS A N 1
ATOM 674 C CA . HIS A 1 88 ? 0.124 2.242 10.936 1.00 97.69 88 HIS A CA 1
ATOM 675 C C . HIS A 1 88 ? 1.119 3.162 11.673 1.00 97.69 88 HIS A C 1
ATOM 677 O O . HIS A 1 88 ? 2.325 3.090 11.451 1.00 97.69 88 HIS A O 1
ATOM 683 N N . GLU A 1 89 ? 0.648 4.014 12.587 1.00 97.00 89 GLU A N 1
ATOM 684 C CA . GLU A 1 89 ? 1.487 5.001 13.293 1.00 97.00 89 GLU A CA 1
ATOM 685 C C . GLU A 1 89 ? 2.616 4.372 14.126 1.00 97.00 89 GLU A C 1
ATOM 687 O O . GLU A 1 89 ? 3.676 4.975 14.308 1.00 97.00 89 GLU A O 1
ATOM 692 N N . ALA A 1 90 ? 2.404 3.142 14.602 1.00 95.25 90 ALA A N 1
ATOM 693 C CA . ALA A 1 90 ? 3.408 2.374 15.341 1.00 95.25 90 ALA A CA 1
ATOM 694 C C . ALA A 1 90 ? 4.663 2.081 14.505 1.00 95.25 90 ALA A C 1
ATOM 696 O O . ALA A 1 90 ? 5.732 1.918 15.077 1.00 95.25 90 ALA A O 1
ATOM 697 N N . ASP A 1 91 ? 4.547 2.098 13.175 1.00 94.75 91 ASP A N 1
ATOM 698 C CA . ASP A 1 91 ? 5.671 1.887 12.266 1.00 94.75 91 ASP A CA 1
ATOM 699 C C . ASP A 1 91 ? 6.337 3.192 11.812 1.00 94.75 91 ASP A C 1
ATOM 701 O O . ASP A 1 91 ? 7.199 3.183 10.929 1.00 94.75 91 ASP A O 1
ATOM 705 N N . SER A 1 92 ? 5.935 4.336 12.376 1.00 95.25 92 SER A N 1
ATOM 706 C CA . SER A 1 92 ? 6.379 5.655 11.911 1.00 95.25 92 SER A CA 1
ATOM 707 C C . SER A 1 92 ? 7.896 5.850 11.969 1.00 95.25 92 SER A C 1
ATOM 709 O O . SER A 1 92 ? 8.451 6.523 11.100 1.00 95.25 92 SER A O 1
ATOM 711 N N . GLU A 1 93 ? 8.587 5.223 12.927 1.00 95.50 93 GLU A N 1
ATOM 712 C CA . GLU A 1 93 ? 10.051 5.289 13.031 1.00 95.50 93 GLU A CA 1
ATOM 713 C C . GLU A 1 93 ? 10.776 4.625 11.850 1.00 95.50 93 GLU A C 1
ATOM 715 O O . GLU A 1 93 ? 11.908 4.989 11.533 1.00 95.50 93 GLU A O 1
ATOM 720 N N . TRP A 1 94 ? 10.111 3.699 11.153 1.00 95.69 94 TRP A N 1
ATOM 721 C CA . TRP A 1 94 ? 10.669 2.979 10.009 1.00 95.69 94 TRP A CA 1
ATOM 722 C C . TRP A 1 94 ? 10.445 3.698 8.674 1.00 95.69 94 TRP A C 1
ATOM 724 O O . TRP A 1 94 ? 10.893 3.231 7.621 1.00 95.69 94 TRP A O 1
ATOM 734 N N . ILE A 1 95 ? 9.767 4.849 8.684 1.00 96.44 95 ILE A N 1
ATOM 735 C CA . ILE A 1 95 ? 9.545 5.664 7.489 1.00 96.44 95 ILE A CA 1
ATOM 736 C C . ILE A 1 95 ? 10.830 6.431 7.162 1.00 96.44 95 ILE A C 1
ATOM 738 O O . ILE A 1 95 ? 11.057 7.560 7.590 1.00 96.44 95 ILE A O 1
ATOM 742 N N . MET A 1 96 ? 11.677 5.815 6.338 1.00 95.06 96 MET A N 1
ATOM 743 C CA . MET A 1 96 ? 12.964 6.398 5.933 1.00 95.06 96 MET A CA 1
ATOM 744 C C . MET A 1 96 ? 12.839 7.468 4.840 1.00 95.06 96 MET A C 1
ATOM 746 O O . MET A 1 96 ? 13.770 8.241 4.610 1.00 95.06 96 MET A O 1
ATOM 750 N N . ARG A 1 97 ? 11.702 7.503 4.141 1.00 94.94 97 ARG A N 1
ATOM 751 C CA . ARG A 1 97 ? 11.403 8.469 3.083 1.00 94.94 97 ARG A CA 1
ATOM 752 C C . ARG A 1 97 ? 10.009 9.054 3.316 1.00 94.94 97 ARG A C 1
ATOM 754 O O . ARG A 1 97 ? 9.039 8.460 2.849 1.00 94.94 97 ARG A O 1
ATOM 761 N N . PRO A 1 98 ? 9.897 10.188 4.025 1.00 95.44 98 PRO A N 1
ATOM 762 C CA . PRO A 1 98 ? 8.617 10.861 4.183 1.00 95.44 98 PRO A CA 1
ATOM 763 C C . PRO A 1 98 ? 8.114 11.366 2.827 1.00 95.44 98 PRO A C 1
ATOM 765 O O . PRO A 1 98 ? 8.897 11.799 1.977 1.00 95.44 98 PRO A O 1
ATOM 768 N N . ASP A 1 99 ? 6.802 11.323 2.640 1.00 97.69 99 ASP A N 1
ATOM 769 C CA . ASP A 1 99 ? 6.113 11.805 1.448 1.00 97.69 99 ASP A CA 1
ATOM 770 C C . ASP A 1 99 ? 4.698 12.262 1.852 1.00 97.69 99 ASP A C 1
ATOM 772 O O . ASP A 1 99 ? 4.112 11.637 2.738 1.00 97.69 99 ASP A O 1
ATOM 776 N N . PRO A 1 100 ? 4.149 13.347 1.270 1.00 97.06 100 PRO A N 1
ATOM 777 C CA . PRO A 1 100 ? 2.816 13.849 1.621 1.00 97.06 100 PRO A CA 1
ATOM 778 C C . PRO A 1 100 ? 1.680 12.854 1.351 1.00 97.06 100 PRO A C 1
ATOM 780 O O . PRO A 1 100 ? 0.620 12.997 1.946 1.00 97.06 100 PRO A O 1
ATOM 783 N N . THR A 1 101 ? 1.902 11.852 0.496 1.00 97.56 101 THR A N 1
ATOM 784 C CA . THR A 1 101 ? 0.928 10.783 0.225 1.00 97.56 101 THR A CA 1
ATOM 785 C C . THR A 1 101 ? 0.823 9.756 1.354 1.00 97.56 101 THR A C 1
ATOM 787 O O . THR A 1 101 ? -0.072 8.915 1.331 1.00 97.56 101 THR A O 1
ATOM 790 N N . ILE A 1 102 ? 1.732 9.782 2.336 1.00 98.56 102 ILE A N 1
ATOM 791 C CA . ILE A 1 102 ? 1.703 8.856 3.470 1.00 98.56 102 ILE A CA 1
ATOM 792 C C . ILE A 1 102 ? 0.673 9.330 4.493 1.00 98.56 102 ILE A C 1
ATOM 794 O O . ILE A 1 102 ? 0.827 10.379 5.119 1.00 98.56 102 ILE A O 1
ATOM 798 N N . GLU A 1 103 ? -0.330 8.493 4.729 1.00 98.44 103 GLU A N 1
ATOM 799 C CA . GLU A 1 103 ? -1.337 8.683 5.760 1.00 98.44 103 GLU A CA 1
ATOM 800 C C . GLU A 1 103 ? -1.116 7.684 6.894 1.00 98.44 103 GLU A C 1
ATOM 802 O O . GLU A 1 103 ? -1.244 6.466 6.726 1.00 98.44 103 GLU A O 1
ATOM 807 N N . LEU A 1 104 ? -0.807 8.213 8.078 1.00 98.44 104 LEU A N 1
ATOM 808 C CA . LEU A 1 104 ? -0.744 7.400 9.283 1.00 98.44 104 LEU A CA 1
ATOM 809 C C . LEU A 1 104 ? -2.152 7.105 9.798 1.00 98.44 104 LEU A C 1
ATOM 811 O O . LEU A 1 104 ? -2.981 8.007 9.929 1.00 98.44 104 LEU A O 1
ATOM 815 N N . TRP A 1 105 ? -2.401 5.847 10.143 1.00 98.31 105 TRP A N 1
ATOM 816 C CA . TRP A 1 105 ? -3.600 5.434 10.860 1.00 98.31 105 TRP A CA 1
ATOM 817 C C . TRP A 1 105 ? -3.265 4.794 12.205 1.00 98.31 105 TRP A C 1
ATOM 819 O O . TRP A 1 105 ? -2.152 4.324 12.426 1.00 98.31 105 TRP A O 1
ATOM 829 N N . SER A 1 106 ? -4.240 4.802 13.110 1.00 97.38 106 SER A N 1
ATOM 830 C CA . SER A 1 106 ? -4.081 4.374 14.497 1.00 97.38 106 SER A CA 1
ATOM 831 C C . SER A 1 106 ? -5.206 3.444 14.943 1.00 97.38 106 SER A C 1
ATOM 833 O O . SER A 1 106 ? -6.262 3.357 14.309 1.00 97.38 106 SER A O 1
ATOM 835 N N . GLY A 1 107 ? -4.983 2.773 16.073 1.00 96.50 107 GLY A N 1
ATOM 836 C CA . GLY A 1 107 ? -5.930 1.841 16.678 1.00 96.50 107 GLY A CA 1
ATOM 837 C C . GLY A 1 107 ? -5.808 0.412 16.148 1.00 96.50 107 GLY A C 1
ATOM 838 O O . GLY A 1 107 ? -4.905 0.068 15.394 1.00 96.50 107 GLY A O 1
ATOM 839 N N . GLU A 1 108 ? -6.729 -0.448 16.578 1.00 97.06 108 GLU A N 1
ATOM 840 C CA . GLU A 1 108 ? -6.672 -1.880 16.255 1.00 97.06 108 GLU A CA 1
ATOM 841 C C . GLU A 1 108 ? -7.198 -2.197 14.847 1.00 97.06 108 GLU A C 1
ATOM 843 O O . GLU A 1 108 ? -6.856 -3.226 14.267 1.00 97.06 108 GLU A O 1
ATOM 848 N N . THR A 1 109 ? -8.030 -1.316 14.287 1.00 98.06 109 THR A N 1
ATOM 849 C CA . THR A 1 109 ? -8.696 -1.521 12.998 1.00 98.06 109 THR A CA 1
ATOM 850 C C . THR A 1 109 ? -8.925 -0.206 12.260 1.00 98.06 109 THR A C 1
ATOM 852 O O . THR A 1 109 ? -9.252 0.798 12.896 1.00 98.06 109 THR A O 1
ATOM 855 N N . LYS A 1 110 ? -8.885 -0.228 10.924 1.00 98.25 110 LYS A N 1
ATOM 856 C CA . LYS A 1 110 ? -9.320 0.881 10.061 1.00 98.25 110 LYS A CA 1
ATOM 857 C C . LYS A 1 110 ? -10.215 0.359 8.944 1.00 98.25 110 LYS A C 1
ATOM 859 O O . LYS A 1 110 ? -9.767 -0.425 8.112 1.00 98.25 110 LYS A O 1
ATOM 864 N N . GLU A 1 111 ? -11.457 0.830 8.909 1.00 98.19 111 GLU A N 1
ATOM 865 C CA . GLU A 1 111 ? -12.365 0.565 7.792 1.00 98.19 111 GLU A CA 1
ATOM 866 C C . GLU A 1 111 ? -11.901 1.301 6.532 1.00 98.19 111 GLU A C 1
ATOM 868 O O . GLU A 1 111 ? -11.485 2.465 6.587 1.00 98.19 111 GLU A O 1
ATOM 873 N N . LEU A 1 112 ? -11.993 0.610 5.403 1.00 97.75 112 LEU A N 1
ATOM 874 C CA . LEU A 1 112 ? -11.785 1.125 4.059 1.00 97.75 112 LEU A CA 1
ATOM 875 C C . LEU A 1 112 ? -13.098 1.018 3.263 1.00 97.75 112 LEU A C 1
ATOM 877 O O . LEU A 1 112 ? -14.120 0.524 3.740 1.00 97.75 112 LEU A O 1
ATOM 881 N N . PHE A 1 113 ? -13.075 1.512 2.031 1.00 96.94 113 PHE A N 1
ATOM 882 C CA . PHE A 1 113 ? -14.161 1.330 1.066 1.00 96.94 113 PHE A CA 1
ATOM 883 C C . PHE A 1 113 ? -14.310 -0.146 0.656 1.00 96.94 113 PHE A C 1
ATOM 885 O O . PHE A 1 113 ? -13.416 -0.964 0.893 1.00 96.94 113 PHE A O 1
ATOM 892 N N . GLY A 1 114 ? -15.441 -0.499 0.036 1.00 95.00 114 GLY A N 1
ATOM 893 C CA . GLY A 1 114 ? -15.647 -1.844 -0.506 1.00 95.00 114 GLY A CA 1
ATOM 894 C C . GLY A 1 114 ? -15.736 -2.942 0.559 1.00 95.00 114 GLY A C 1
ATOM 895 O O . GLY A 1 114 ? -15.511 -4.111 0.258 1.00 95.00 114 GLY A O 1
ATOM 896 N N . GLY A 1 115 ? -16.027 -2.576 1.815 1.00 95.75 115 GLY A N 1
ATOM 897 C CA . GLY A 1 115 ? -16.129 -3.505 2.945 1.00 95.75 115 GLY A CA 1
ATOM 898 C C . GLY A 1 115 ? -14.796 -4.099 3.414 1.00 95.75 115 GLY A C 1
ATOM 899 O O . GLY A 1 115 ? -14.805 -5.093 4.140 1.00 95.75 115 GLY A O 1
ATOM 900 N N . ALA A 1 116 ? -13.663 -3.533 2.988 1.00 96.38 116 ALA A N 1
ATOM 901 C CA . ALA A 1 116 ? -12.342 -3.960 3.432 1.00 96.38 116 ALA A CA 1
ATOM 902 C C . ALA A 1 116 ? -11.969 -3.314 4.776 1.00 96.38 116 ALA A C 1
ATOM 904 O O . ALA A 1 116 ? -12.229 -2.135 5.003 1.00 96.38 116 ALA A O 1
ATOM 905 N N . THR A 1 117 ? -11.280 -4.062 5.638 1.00 97.88 117 THR A N 1
ATOM 906 C CA . THR A 1 117 ? -10.837 -3.579 6.953 1.00 97.88 117 THR A CA 1
ATOM 907 C C . THR A 1 117 ? -9.360 -3.907 7.152 1.00 97.88 117 THR A C 1
ATOM 909 O O . THR A 1 117 ? -8.944 -5.058 7.012 1.00 97.88 117 THR A O 1
ATOM 912 N N . LEU A 1 118 ? -8.560 -2.904 7.513 1.00 97.94 118 LEU A N 1
ATOM 913 C CA . LEU A 1 118 ? -7.196 -3.110 7.995 1.00 97.94 118 LEU A CA 1
ATOM 914 C C . LEU A 1 118 ? -7.239 -3.525 9.459 1.00 97.94 118 LEU A C 1
ATOM 916 O O . LEU A 1 118 ? -7.941 -2.902 10.252 1.00 97.94 118 LEU A O 1
ATOM 920 N N . LEU A 1 119 ? -6.457 -4.540 9.817 1.00 96.88 119 LEU A N 1
ATOM 921 C CA . LEU A 1 119 ? -6.301 -5.013 11.188 1.00 96.88 119 LEU A CA 1
ATOM 922 C C . LEU A 1 119 ? -4.852 -4.793 11.622 1.00 96.88 119 LEU A C 1
ATOM 924 O O . LEU A 1 119 ? -3.926 -5.242 10.945 1.00 96.88 119 LEU A O 1
ATOM 928 N N . ARG A 1 120 ? -4.651 -4.141 12.765 1.00 95.12 120 ARG A N 1
ATOM 929 C CA . ARG A 1 120 ? -3.348 -4.039 13.422 1.00 95.12 120 ARG A CA 1
ATOM 930 C C . ARG A 1 120 ? -3.108 -5.351 14.155 1.00 95.12 120 ARG A C 1
ATOM 932 O O . ARG A 1 120 ? -3.562 -5.562 15.275 1.00 95.12 120 ARG A O 1
ATOM 939 N N . LEU A 1 121 ? -2.410 -6.261 13.495 1.00 90.38 121 LEU A N 1
ATOM 940 C CA . LEU A 1 121 ? -1.995 -7.514 14.104 1.00 90.38 121 LEU A CA 1
ATOM 941 C C . LEU A 1 121 ? -0.598 -7.322 14.692 1.00 90.38 121 LEU A C 1
ATOM 943 O O . LEU A 1 121 ? 0.288 -6.804 14.022 1.00 90.38 121 LEU A O 1
ATOM 947 N N . GLY A 1 122 ? -0.390 -7.734 15.944 1.00 79.62 122 GLY A N 1
ATOM 948 C CA . GLY A 1 122 ? 0.966 -7.808 16.491 1.00 79.62 122 GLY A CA 1
ATOM 949 C C . GLY A 1 122 ? 1.815 -8.808 15.697 1.00 79.62 122 GLY A C 1
ATOM 950 O O . GLY A 1 122 ? 1.282 -9.756 15.117 1.00 79.62 122 GLY A O 1
ATOM 951 N N . GLY A 1 123 ? 3.134 -8.635 15.675 1.00 76.50 123 GLY A N 1
ATOM 952 C CA . GLY A 1 123 ? 3.993 -9.518 14.893 1.00 76.50 123 GLY A CA 1
ATOM 953 C C . GLY A 1 123 ? 5.352 -8.915 14.585 1.00 76.50 123 GLY A C 1
ATOM 954 O O . GLY A 1 123 ? 6.020 -8.398 15.475 1.00 76.50 123 GLY A O 1
ATOM 955 N N . HIS A 1 124 ? 5.797 -9.083 13.340 1.00 58.62 124 HIS A N 1
ATOM 956 C CA . HIS A 1 124 ? 7.075 -8.549 12.884 1.00 58.62 124 HIS A CA 1
ATOM 957 C C . HIS A 1 124 ? 6.971 -7.020 12.735 1.00 58.62 124 HIS A C 1
ATOM 959 O O . HIS A 1 124 ? 6.382 -6.547 11.765 1.00 58.62 124 HIS A O 1
ATOM 965 N N . PHE A 1 125 ? 7.604 -6.354 13.713 1.00 55.38 125 PHE A N 1
ATOM 966 C CA . PHE A 1 125 ? 7.670 -4.923 14.071 1.00 55.38 125 PHE A CA 1
ATOM 967 C C . PHE A 1 125 ? 6.407 -4.356 14.726 1.00 55.38 125 PHE A C 1
ATOM 969 O O . PHE A 1 125 ? 5.304 -4.521 14.170 1.00 55.38 125 PHE A O 1
#

Radius of gyration: 13.67 Å; chains: 1; bounding box: 32×30×34 Å

pLDDT: mean 94.54, std 6.01, range [55.38, 98.81]